Protein AF-A0A956XZQ4-F1 (afdb_monomer)

Mean predicted aligned error: 12.87 Å

Radius of gyration: 23.13 Å; Cα contacts (8 Å, |Δi|>4): 26; chains: 1; bounding box: 50×36×65 Å

Nearest PDB structures (foldseek):
  4afl-assembly2_F  TM=7.446E-01  e=2.297E+00  Homo sapiens
  2crb-assembly1_A  TM=7.099E-01  e=5.474E+00  Mus musculus
  4h63-assembly1_H  TM=5.328E-01  e=5.852E+00  Schizosaccharomyces pombe 972h-

pLDDT: mean 78.86, std 14.76, range [37.75, 95.38]

Foldseek 3Di:
DVVVVVVVVVVVVVVVVVVVVVVVVVLVVQVVVLVVLLVVLVVVLVVDPDPVSNVVSVVSNVVSVVSVVVSVVVVVVVVVVVPDDPDDDDDDPVVVVVVVCVVVVPDPPPPDDDDDDPPPPPPDD

Secondary structure (DSSP, 8-state):
-HHHHHHHHHHHHHHHHHHHHHHHHHHHHHHHHHHHHHHHHHHHHHH---HHHHHHHHHHHHHHHHHHHHHHHHHHHHHHHTT---------HHHHHHHHHHHHHT-GGGTT-------------

Solvent-accessible surface area (backbone atoms only — not comparable to full-atom values): 7564 Å² total; per-residue (Å²): 111,72,65,62,54,51,51,55,49,50,54,51,50,52,50,51,50,53,49,51,52,54,48,51,53,50,48,54,52,65,51,48,51,46,52,53,52,42,53,52,40,51,56,52,45,76,72,47,84,49,70,66,61,41,47,54,42,52,50,52,44,51,56,41,51,50,52,50,52,51,55,54,49,52,51,50,52,57,66,50,58,81,72,59,83,84,80,89,70,94,74,59,69,67,63,55,52,53,52,49,51,57,63,51,71,77,39,88,87,50,91,84,71,88,83,83,78,90,75,85,70,80,88,75,131

Sequence (125 aa):
MAMIRAQAFEEAQEEASLEKVRFLQRLDHELKNPLAAMQIALANLEEAQDADKRSEIRSSMRSQLLRMSYLLGDLRKLASLGKGEIERVPVTVTDLLDDLELIFRDSDAFQQRRYVSDFDLDSSL

Structure (mmCIF, N/CA/C/O backbone):
data_AF-A0A956XZQ4-F1
#
_entry.id   AF-A0A956XZQ4-F1
#
loop_
_atom_site.group_PDB
_atom_site.id
_atom_site.type_symbol
_atom_site.label_atom_id
_atom_site.label_alt_id
_atom_site.label_comp_id
_atom_site.label_asym_id
_atom_site.label_entity_id
_atom_site.label_seq_id
_atom_site.pdbx_PDB_ins_code
_atom_site.Cartn_x
_atom_site.Cartn_y
_atom_site.Cartn_z
_atom_site.occupancy
_atom_site.B_iso_or_equiv
_atom_site.auth_seq_id
_atom_site.auth_comp_id
_atom_site.auth_asym_id
_atom_site.auth_atom_id
_atom_site.pdbx_PDB_model_num
ATOM 1 N N . MET A 1 1 ? -15.892 -1.015 39.681 1.00 61.47 1 MET A N 1
ATOM 2 C CA . MET A 1 1 ? -16.159 -1.437 38.285 1.00 61.47 1 MET A CA 1
ATOM 3 C C . MET A 1 1 ? -16.089 -0.277 37.288 1.00 61.47 1 MET A C 1
ATOM 5 O O . MET A 1 1 ? -15.329 -0.401 36.344 1.00 61.47 1 MET A O 1
ATOM 9 N N . ALA A 1 2 ? -16.777 0.858 37.490 1.00 67.88 2 ALA A N 1
ATOM 10 C CA . ALA A 1 2 ? -16.734 1.993 36.546 1.00 67.88 2 ALA A CA 1
ATOM 11 C C . ALA A 1 2 ? -15.322 2.580 36.302 1.00 67.88 2 ALA A C 1
ATOM 13 O O . ALA A 1 2 ? -14.965 2.849 35.163 1.00 67.88 2 ALA A O 1
ATOM 14 N N . MET A 1 3 ? -14.501 2.700 37.352 1.00 70.94 3 MET A N 1
ATOM 15 C CA . MET A 1 3 ? -13.138 3.253 37.264 1.00 70.94 3 MET A CA 1
ATOM 16 C C . MET A 1 3 ? -12.167 2.342 36.485 1.00 70.94 3 MET A C 1
ATOM 18 O O . MET A 1 3 ? -11.416 2.830 35.655 1.00 70.94 3 MET A O 1
ATOM 22 N N . ILE A 1 4 ? -12.267 1.016 36.660 1.00 76.94 4 ILE A N 1
ATOM 23 C CA . ILE A 1 4 ? -11.486 0.022 35.891 1.00 76.94 4 ILE A CA 1
ATOM 24 C C . ILE A 1 4 ? -11.854 0.084 34.401 1.00 76.94 4 ILE A C 1
ATOM 26 O O . ILE A 1 4 ? -10.998 -0.046 33.537 1.00 76.94 4 ILE A O 1
ATOM 30 N N . ARG A 1 5 ? -13.136 0.317 34.093 1.00 73.00 5 ARG A N 1
ATOM 31 C CA . ARG A 1 5 ? -13.636 0.415 32.716 1.00 73.00 5 ARG A CA 1
ATOM 32 C C . ARG A 1 5 ? -13.198 1.709 32.021 1.00 73.00 5 ARG A C 1
ATOM 34 O O . ARG A 1 5 ? -12.931 1.677 30.828 1.00 73.00 5 ARG A O 1
ATOM 41 N N . ALA A 1 6 ? -13.128 2.817 32.761 1.00 80.25 6 ALA A N 1
ATOM 42 C CA . ALA A 1 6 ? -12.615 4.093 32.263 1.00 80.25 6 ALA A CA 1
ATOM 43 C C . ALA A 1 6 ? -11.106 4.020 31.992 1.00 80.25 6 ALA A C 1
ATOM 45 O O . ALA A 1 6 ? -10.671 4.399 30.912 1.00 80.25 6 ALA A O 1
ATOM 46 N N . GLN A 1 7 ? -10.344 3.439 32.921 1.00 83.81 7 GLN A N 1
ATOM 47 C CA . GLN A 1 7 ? -8.905 3.255 32.759 1.00 83.81 7 GLN A CA 1
ATOM 48 C C . GLN A 1 7 ? -8.574 2.322 31.583 1.00 83.81 7 GLN A C 1
ATOM 50 O O . GLN A 1 7 ? -7.762 2.674 30.738 1.00 83.81 7 GLN A O 1
ATOM 55 N N . ALA A 1 8 ? -9.272 1.188 31.449 1.00 83.56 8 ALA A N 1
ATOM 56 C CA . ALA A 1 8 ? -9.087 0.287 30.307 1.00 83.56 8 ALA A CA 1
ATOM 57 C C . ALA A 1 8 ? -9.437 0.945 28.957 1.00 83.56 8 ALA A C 1
ATOM 59 O O . ALA A 1 8 ? -8.864 0.599 27.927 1.00 83.56 8 ALA A O 1
ATOM 60 N N . PHE A 1 9 ? -10.387 1.885 28.942 1.00 83.00 9 PHE A N 1
ATOM 61 C CA . PHE A 1 9 ? -10.737 2.634 27.735 1.00 83.00 9 PHE A CA 1
ATOM 62 C C . PHE A 1 9 ? -9.678 3.685 27.380 1.00 83.00 9 PHE A C 1
ATOM 64 O O . PHE A 1 9 ? -9.364 3.860 26.206 1.00 83.00 9 PHE A O 1
ATOM 71 N N . GLU A 1 10 ? -9.123 4.363 28.383 1.00 86.94 10 GLU A N 1
ATOM 72 C CA . GLU A 1 10 ? -8.050 5.345 28.213 1.00 86.94 10 GLU A CA 1
ATOM 73 C C . GLU A 1 10 ? -6.756 4.677 27.727 1.00 86.94 10 GLU A C 1
ATOM 75 O O . GLU A 1 10 ? -6.193 5.101 26.720 1.00 86.94 10 GLU A O 1
ATOM 80 N N . GLU A 1 11 ? -6.371 3.552 28.338 1.00 88.06 11 GLU A N 1
ATOM 81 C CA . GLU A 1 11 ? -5.238 2.725 27.901 1.00 88.06 11 GLU A CA 1
ATOM 82 C C . GLU A 1 11 ? -5.418 2.241 26.449 1.00 88.06 11 GLU A C 1
ATOM 84 O O . GLU A 1 11 ? -4.504 2.360 25.632 1.00 88.06 11 GLU A O 1
ATOM 89 N N . ALA A 1 12 ? -6.620 1.777 26.082 1.00 82.69 12 ALA A N 1
ATOM 90 C CA . ALA A 1 12 ? -6.922 1.366 24.709 1.00 82.69 12 ALA A CA 1
ATOM 91 C C . ALA A 1 12 ? -6.864 2.535 23.706 1.00 82.69 12 ALA A C 1
ATOM 93 O O . ALA A 1 12 ? -6.442 2.351 22.561 1.00 82.69 12 ALA A O 1
ATOM 94 N N . GLN A 1 13 ? -7.274 3.744 24.107 1.00 83.88 13 GLN A N 1
ATOM 95 C CA . GLN A 1 13 ? -7.152 4.929 23.254 1.00 83.88 13 GLN A CA 1
ATOM 96 C C . GLN A 1 13 ? -5.697 5.358 23.060 1.00 83.88 13 GLN A C 1
ATOM 98 O O . GLN A 1 13 ? -5.309 5.703 21.939 1.00 83.88 13 GLN A O 1
ATOM 103 N N . GLU A 1 14 ? -4.892 5.338 24.121 1.00 87.25 14 GLU A N 1
ATOM 104 C CA . GLU A 1 14 ? -3.464 5.637 24.028 1.00 87.25 14 GLU A CA 1
ATOM 105 C C . GLU A 1 14 ? -2.751 4.630 23.124 1.00 87.25 14 GLU A C 1
ATOM 107 O O . GLU A 1 14 ? -2.004 5.030 22.225 1.00 87.25 14 GLU A O 1
ATOM 112 N N . GLU A 1 15 ? -3.041 3.338 23.281 1.00 87.06 15 GLU A N 1
ATOM 113 C CA . GLU A 1 15 ? -2.475 2.287 22.439 1.00 87.06 15 GLU A CA 1
ATOM 114 C C . GLU A 1 15 ? -2.853 2.473 20.961 1.00 87.06 15 GLU A C 1
ATOM 116 O O . GLU A 1 15 ? -1.973 2.459 20.092 1.00 87.06 15 GLU A O 1
ATOM 121 N N . ALA A 1 16 ? -4.127 2.757 20.669 1.00 81.38 16 ALA A N 1
ATOM 122 C CA . ALA A 1 16 ? -4.597 3.036 19.312 1.00 81.38 16 ALA A CA 1
ATOM 123 C C . ALA A 1 16 ? -3.936 4.289 18.705 1.00 81.38 16 ALA A C 1
ATOM 125 O O . ALA A 1 16 ? -3.594 4.320 17.518 1.00 81.38 16 ALA A O 1
ATOM 126 N N . SER A 1 17 ? -3.714 5.332 19.510 1.00 80.88 17 SER A N 1
ATOM 127 C CA . SER A 1 17 ? -3.015 6.547 19.078 1.00 80.88 17 SER A CA 1
ATOM 128 C C . SER A 1 17 ? -1.549 6.262 18.735 1.00 80.88 17 SER A C 1
ATOM 130 O O . SER A 1 17 ? -1.058 6.659 17.672 1.00 80.88 17 SER A O 1
ATOM 132 N N . LEU A 1 18 ? -0.855 5.499 19.584 1.00 86.50 18 LEU A N 1
ATOM 133 C CA . LEU A 1 18 ? 0.525 5.072 19.347 1.00 86.50 18 LEU A CA 1
ATOM 134 C C . LEU A 1 18 ? 0.641 4.172 18.115 1.00 86.50 18 LEU A C 1
ATOM 136 O O . LEU A 1 18 ? 1.596 4.288 17.340 1.00 86.50 18 LEU A O 1
ATOM 140 N N . GLU A 1 19 ? -0.313 3.268 17.905 1.00 83.31 19 GLU A N 1
ATOM 141 C CA . GLU A 1 19 ? -0.370 2.439 16.705 1.00 83.31 19 GLU A CA 1
ATOM 142 C C . GLU A 1 19 ? -0.573 3.288 15.446 1.00 83.31 19 GLU A C 1
ATOM 144 O O . GLU A 1 19 ? 0.152 3.107 14.464 1.00 83.31 19 GLU A O 1
ATOM 149 N N . LYS A 1 20 ? -1.466 4.282 15.493 1.00 81.31 20 LYS A N 1
ATOM 150 C CA . LYS A 1 20 ? -1.677 5.228 14.392 1.00 81.31 20 LYS A CA 1
ATOM 151 C C . LYS A 1 20 ? -0.403 5.998 14.046 1.00 81.31 20 LYS A C 1
ATOM 153 O O . LYS A 1 20 ? -0.065 6.108 12.868 1.00 81.31 20 LYS A O 1
ATOM 158 N N . VAL A 1 21 ? 0.326 6.508 15.039 1.00 85.19 21 VAL A N 1
ATOM 159 C CA . VAL A 1 21 ? 1.599 7.215 14.807 1.00 85.19 21 VAL A CA 1
ATOM 160 C C . VAL A 1 21 ? 2.629 6.285 14.161 1.00 85.19 21 VAL A C 1
ATOM 162 O O . VAL A 1 21 ? 3.230 6.647 13.148 1.00 85.19 21 VAL A O 1
ATOM 165 N N . ARG A 1 22 ? 2.788 5.059 14.680 1.00 87.25 22 ARG A N 1
ATOM 166 C CA . ARG A 1 22 ? 3.692 4.049 14.101 1.00 87.25 22 ARG A CA 1
ATOM 167 C C . ARG A 1 22 ? 3.291 3.661 12.679 1.00 87.25 22 ARG A C 1
ATOM 169 O O . ARG A 1 22 ? 4.151 3.443 11.826 1.00 87.25 22 ARG A O 1
ATOM 176 N N . PHE A 1 23 ? 1.994 3.562 12.403 1.00 83.94 23 PHE A N 1
ATOM 177 C CA . PHE A 1 23 ? 1.477 3.311 11.063 1.00 83.94 23 PHE A CA 1
ATOM 178 C C . PHE A 1 23 ? 1.839 4.448 10.101 1.00 83.94 23 PHE A C 1
ATOM 180 O O . PHE A 1 23 ? 2.393 4.176 9.039 1.00 83.94 23 PHE A O 1
ATOM 187 N N . LEU A 1 24 ? 1.611 5.707 10.490 1.00 84.25 24 LEU A N 1
ATOM 188 C CA . LEU A 1 24 ? 1.958 6.868 9.665 1.00 84.25 24 LEU A CA 1
ATOM 189 C C . LEU A 1 24 ? 3.460 6.940 9.373 1.00 84.25 24 LEU A C 1
ATOM 191 O O . LEU A 1 24 ? 3.839 7.198 8.237 1.00 84.25 24 LEU A O 1
ATOM 195 N N . GLN A 1 25 ? 4.316 6.647 10.354 1.00 87.88 25 GLN A N 1
ATOM 196 C CA . GLN A 1 25 ? 5.766 6.590 10.140 1.00 87.88 25 GLN A CA 1
ATOM 197 C C . GLN A 1 25 ? 6.155 5.503 9.132 1.00 87.88 25 GLN A C 1
ATOM 199 O O . GLN A 1 25 ? 6.916 5.769 8.203 1.00 87.88 25 GLN A O 1
ATOM 204 N N . ARG A 1 26 ? 5.614 4.284 9.279 1.00 87.38 26 ARG A N 1
ATOM 205 C CA . ARG A 1 26 ? 5.855 3.193 8.320 1.00 87.38 26 ARG A CA 1
ATOM 206 C C . ARG A 1 26 ? 5.387 3.575 6.924 1.00 87.38 26 ARG A C 1
ATOM 208 O O . ARG A 1 26 ? 6.135 3.389 5.975 1.00 87.38 26 ARG A O 1
ATOM 215 N N . LEU A 1 27 ? 4.201 4.160 6.807 1.00 85.88 27 LEU A N 1
ATOM 216 C CA . LEU A 1 27 ? 3.660 4.630 5.538 1.00 85.88 27 LEU A CA 1
ATOM 217 C C . LEU A 1 27 ? 4.579 5.660 4.871 1.00 85.88 27 LEU A C 1
ATOM 219 O O . LEU A 1 27 ? 4.838 5.568 3.675 1.00 85.88 27 LEU A O 1
ATOM 223 N N . ASP A 1 28 ? 5.104 6.607 5.643 1.00 86.88 28 ASP A N 1
ATOM 224 C CA . ASP A 1 28 ? 6.040 7.616 5.151 1.00 86.88 28 ASP A CA 1
ATOM 225 C C . ASP A 1 28 ? 7.284 6.970 4.522 1.00 86.88 28 ASP A C 1
ATOM 227 O O . ASP A 1 28 ? 7.725 7.356 3.436 1.00 86.88 28 ASP A O 1
ATOM 231 N N . HIS A 1 29 ? 7.835 5.947 5.180 1.00 90.12 29 HIS A N 1
ATOM 232 C CA . HIS A 1 29 ? 8.960 5.172 4.656 1.00 90.12 29 HIS A CA 1
ATOM 233 C C . HIS A 1 29 ? 8.570 4.349 3.421 1.00 90.12 29 HIS A C 1
ATOM 235 O O . HIS A 1 29 ? 9.282 4.362 2.414 1.00 90.12 29 HIS A O 1
ATOM 241 N N . GLU A 1 30 ? 7.415 3.691 3.467 1.00 88.06 30 GLU A N 1
ATOM 242 C CA . GLU A 1 30 ? 6.879 2.885 2.370 1.00 88.06 30 GLU A CA 1
ATOM 243 C C . GLU A 1 30 ? 6.535 3.712 1.126 1.00 88.06 30 GLU A C 1
ATOM 245 O O . GLU A 1 30 ? 6.546 3.157 0.033 1.00 88.06 30 GLU A O 1
ATOM 250 N N . LEU A 1 31 ? 6.268 5.019 1.254 1.00 88.56 31 LEU A N 1
ATOM 251 C CA . LEU A 1 31 ? 6.048 5.940 0.130 1.00 88.56 31 LEU A CA 1
ATOM 252 C C . LEU A 1 31 ? 7.339 6.601 -0.375 1.00 88.56 31 LEU A C 1
ATOM 254 O O . LEU A 1 31 ? 7.486 6.825 -1.578 1.00 88.56 31 LEU A O 1
ATOM 258 N N . LYS A 1 32 ? 8.308 6.887 0.503 1.00 90.81 32 LYS A N 1
ATOM 259 C CA . LYS A 1 32 ? 9.615 7.431 0.086 1.00 90.81 32 LYS A CA 1
ATOM 260 C C . LYS A 1 32 ? 10.390 6.443 -0.783 1.00 90.81 32 LYS A C 1
ATOM 262 O O . LYS A 1 32 ? 10.966 6.843 -1.792 1.00 90.81 32 LYS A O 1
ATOM 267 N N . ASN A 1 33 ? 10.352 5.158 -0.438 1.00 87.19 33 ASN A N 1
ATOM 268 C CA . ASN A 1 33 ? 11.030 4.095 -1.184 1.00 87.19 33 ASN A CA 1
ATOM 269 C C . ASN A 1 33 ? 10.623 4.025 -2.675 1.00 87.19 33 ASN A C 1
ATOM 271 O O . ASN A 1 33 ? 11.502 4.096 -3.534 1.00 87.19 33 ASN A O 1
ATOM 275 N N . PRO A 1 34 ? 9.327 3.915 -3.035 1.00 88.56 34 PRO A N 1
ATOM 276 C CA . PRO A 1 34 ? 8.884 3.938 -4.421 1.00 88.56 34 PRO A CA 1
ATOM 277 C C . PRO A 1 34 ? 9.180 5.234 -5.143 1.00 88.56 34 PRO A C 1
ATOM 279 O O . PRO A 1 34 ? 9.551 5.182 -6.312 1.00 88.56 34 PRO A O 1
ATOM 282 N N . LEU A 1 35 ? 9.076 6.371 -4.463 1.00 90.38 35 LEU A N 1
ATOM 283 C CA . LEU A 1 35 ? 9.420 7.646 -5.070 1.00 90.38 35 LEU A CA 1
ATOM 284 C C . LEU A 1 35 ? 10.905 7.699 -5.456 1.00 90.38 35 LEU A C 1
ATOM 286 O O . LEU A 1 35 ? 11.222 8.041 -6.593 1.00 90.38 35 LEU A O 1
ATOM 290 N N . ALA A 1 36 ? 11.802 7.299 -4.551 1.00 92.31 36 ALA A N 1
ATOM 291 C CA . ALA A 1 36 ? 13.239 7.243 -4.818 1.00 92.31 36 ALA A CA 1
ATOM 292 C C . ALA A 1 36 ? 13.569 6.252 -5.945 1.00 92.31 36 ALA A C 1
ATOM 294 O O . ALA A 1 36 ? 14.324 6.577 -6.860 1.00 92.31 36 ALA A O 1
ATOM 295 N N . ALA A 1 37 ? 12.946 5.068 -5.934 1.00 91.69 37 ALA A N 1
ATOM 296 C CA . ALA A 1 37 ? 13.104 4.088 -7.005 1.00 91.69 37 ALA A CA 1
ATOM 297 C C . ALA A 1 37 ? 12.646 4.641 -8.366 1.00 91.69 37 ALA A C 1
ATOM 299 O O . ALA A 1 37 ? 13.331 4.439 -9.365 1.00 91.69 37 ALA A O 1
ATOM 300 N N . MET A 1 38 ? 11.533 5.384 -8.414 1.00 92.62 38 MET A N 1
ATOM 301 C CA . MET A 1 38 ? 11.069 6.030 -9.646 1.00 92.62 38 MET A CA 1
ATOM 302 C C . MET A 1 38 ? 11.995 7.150 -10.116 1.00 92.62 38 MET A C 1
ATOM 304 O O . MET A 1 38 ? 12.208 7.275 -11.317 1.00 92.62 38 MET A O 1
ATOM 308 N N . GLN A 1 39 ? 12.559 7.942 -9.203 1.00 92.38 39 GLN A N 1
ATOM 309 C CA . GLN A 1 39 ? 13.536 8.978 -9.551 1.00 92.38 39 GLN A CA 1
ATOM 310 C C . GLN A 1 39 ? 14.792 8.367 -10.184 1.00 92.38 39 GLN A C 1
ATOM 312 O O . GLN A 1 39 ? 15.235 8.827 -11.234 1.00 92.38 39 GLN A O 1
ATOM 317 N N . ILE A 1 40 ? 15.314 7.284 -9.599 1.00 95.38 40 ILE A N 1
ATOM 318 C CA . ILE A 1 40 ? 16.459 6.542 -10.146 1.00 95.38 40 ILE A CA 1
ATOM 319 C C . ILE A 1 40 ? 16.101 5.919 -11.501 1.00 95.38 40 ILE A C 1
ATOM 321 O O . ILE A 1 40 ? 16.869 6.018 -12.454 1.00 95.38 40 ILE A O 1
ATOM 325 N N . ALA A 1 41 ? 14.925 5.295 -11.611 1.00 93.00 41 ALA A N 1
ATOM 326 C CA . ALA A 1 41 ? 14.459 4.703 -12.859 1.00 93.00 41 ALA A CA 1
ATOM 327 C C . ALA A 1 41 ? 14.308 5.752 -13.971 1.00 93.00 41 ALA A C 1
ATOM 329 O O . ALA A 1 41 ? 14.673 5.478 -15.110 1.00 93.00 41 ALA A O 1
ATOM 330 N N . LEU A 1 42 ? 13.822 6.953 -13.646 1.00 93.75 42 LEU A N 1
ATOM 331 C CA . LEU A 1 42 ? 13.693 8.046 -14.604 1.00 93.75 42 LEU A CA 1
ATOM 332 C C . LEU A 1 42 ? 15.062 8.529 -15.099 1.00 93.75 42 LEU A C 1
ATOM 334 O O . LEU A 1 42 ? 15.251 8.614 -16.308 1.00 93.75 42 LEU A O 1
ATOM 338 N N . ALA A 1 43 ? 16.027 8.745 -14.198 1.00 94.12 43 ALA A N 1
ATOM 339 C CA . ALA A 1 43 ? 17.398 9.098 -14.578 1.00 94.12 43 ALA A CA 1
ATOM 340 C C . ALA A 1 43 ? 18.026 8.026 -15.490 1.00 94.12 43 ALA A C 1
ATOM 342 O O . ALA A 1 43 ? 18.552 8.326 -16.559 1.00 94.12 43 ALA A O 1
ATOM 343 N N . ASN A 1 44 ? 17.864 6.748 -15.135 1.00 92.19 44 ASN A N 1
ATOM 344 C CA . ASN A 1 44 ? 18.342 5.635 -15.956 1.00 92.19 44 ASN A CA 1
ATOM 345 C C . ASN A 1 44 ? 17.648 5.562 -17.327 1.00 92.19 44 ASN A C 1
ATOM 347 O O . ASN A 1 44 ? 18.243 5.080 -18.291 1.00 92.19 44 ASN A O 1
ATOM 351 N N . LEU A 1 45 ? 16.383 5.988 -17.424 1.00 94.12 45 LEU A N 1
ATOM 352 C CA . LEU A 1 45 ? 15.632 5.993 -18.678 1.00 94.12 45 LEU A CA 1
ATOM 353 C C . LEU A 1 45 ? 16.158 7.055 -19.650 1.00 94.12 45 LEU A C 1
ATOM 355 O O . LEU A 1 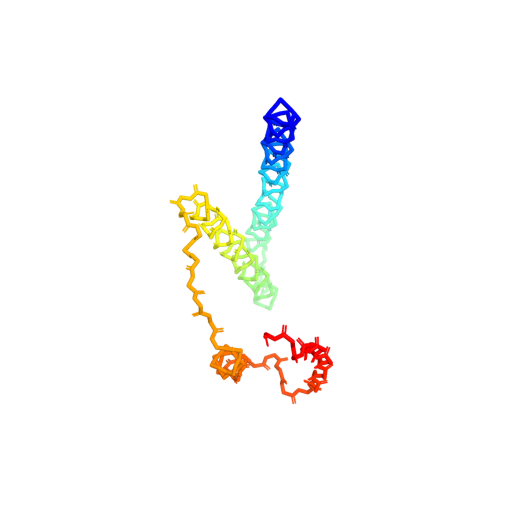45 ? 16.150 6.807 -20.854 1.00 94.12 45 LEU A O 1
ATOM 359 N N . GLU A 1 46 ? 16.592 8.208 -19.135 1.00 91.81 46 GLU A N 1
ATOM 360 C CA . GLU A 1 46 ? 17.186 9.296 -19.924 1.00 91.81 46 GLU A CA 1
ATOM 361 C C . GLU A 1 46 ? 18.550 8.900 -20.508 1.00 91.81 46 GLU A C 1
ATOM 363 O O . GLU A 1 46 ? 18.862 9.248 -21.646 1.00 91.81 46 GLU A O 1
ATOM 368 N N . GLU A 1 47 ? 19.335 8.112 -19.771 1.00 92.69 47 GLU A N 1
ATOM 369 C CA . GLU A 1 47 ? 20.648 7.628 -20.216 1.00 92.69 47 GLU A CA 1
ATOM 370 C C . GLU A 1 47 ? 20.570 6.387 -21.127 1.00 92.69 47 GLU A C 1
ATOM 372 O O . GLU A 1 47 ? 21.491 6.106 -21.902 1.00 92.69 47 GLU A O 1
ATOM 377 N N . ALA A 1 48 ? 19.479 5.619 -21.055 1.00 92.19 48 ALA A N 1
ATOM 378 C CA . ALA A 1 48 ? 19.338 4.367 -21.789 1.00 92.19 48 ALA A CA 1
ATOM 379 C C . ALA A 1 48 ? 19.142 4.585 -23.301 1.00 92.19 48 ALA A C 1
ATOM 381 O O . ALA A 1 48 ? 18.122 5.099 -23.754 1.00 92.19 48 ALA A O 1
ATOM 382 N N . GLN A 1 49 ? 20.097 4.096 -24.096 1.00 91.12 49 GLN A N 1
ATOM 383 C CA . GLN A 1 49 ? 20.031 4.109 -25.566 1.00 91.12 49 GLN A CA 1
ATOM 384 C C . GLN A 1 49 ? 19.325 2.869 -26.145 1.00 91.12 49 GLN A C 1
ATOM 386 O O . GLN A 1 49 ? 18.759 2.924 -27.234 1.00 91.12 49 GLN A O 1
ATOM 391 N N . ASP A 1 50 ? 19.334 1.757 -25.407 1.00 94.94 50 ASP A N 1
ATOM 392 C CA . ASP A 1 50 ? 18.765 0.473 -25.827 1.00 94.94 50 ASP A CA 1
ATOM 393 C C . ASP A 1 50 ? 17.245 0.410 -25.572 1.00 94.94 50 ASP A C 1
ATOM 395 O O . ASP A 1 50 ? 16.764 0.716 -24.474 1.00 94.94 50 ASP A O 1
ATOM 399 N N . ALA A 1 51 ? 16.484 -0.005 -26.587 1.00 92.00 51 ALA A N 1
ATOM 400 C CA . ALA A 1 51 ? 15.035 -0.155 -26.526 1.00 92.00 51 ALA A CA 1
ATOM 401 C C . ALA A 1 51 ? 14.573 -1.193 -25.487 1.00 92.00 51 ALA A C 1
ATOM 403 O O . ALA A 1 51 ? 13.577 -0.939 -24.797 1.00 92.00 51 ALA A O 1
ATOM 404 N N . ASP A 1 52 ? 15.297 -2.302 -25.330 1.00 93.12 52 ASP A N 1
ATOM 405 C CA . ASP A 1 52 ? 14.952 -3.375 -24.393 1.00 93.12 52 ASP A CA 1
ATOM 406 C C . ASP A 1 52 ? 15.159 -2.900 -22.954 1.00 93.12 52 ASP A C 1
ATOM 408 O O . ASP A 1 52 ? 14.236 -2.944 -22.135 1.00 93.12 52 ASP A O 1
ATOM 412 N N . LYS A 1 53 ? 16.304 -2.265 -22.675 1.00 92.69 53 LYS A N 1
ATOM 413 C CA . LYS A 1 53 ? 16.595 -1.656 -21.366 1.00 92.69 53 LYS A CA 1
ATOM 414 C C . LYS A 1 53 ? 15.579 -0.569 -20.997 1.00 92.69 53 LYS A C 1
ATOM 416 O O . LYS A 1 53 ? 15.093 -0.509 -19.868 1.00 92.69 53 LYS A O 1
ATOM 421 N N . ARG A 1 54 ? 15.180 0.276 -21.957 1.00 93.94 54 ARG A N 1
ATOM 422 C CA . ARG A 1 54 ? 14.106 1.270 -21.759 1.00 93.94 54 ARG A CA 1
ATOM 423 C C . ARG A 1 54 ? 12.741 0.629 -21.501 1.00 93.94 54 ARG A C 1
ATOM 425 O O . ARG A 1 54 ? 11.877 1.258 -20.882 1.00 93.94 54 ARG A O 1
ATOM 432 N N . SER A 1 55 ? 12.486 -0.561 -22.041 1.00 93.38 55 SER A N 1
ATOM 433 C CA . SER A 1 55 ? 11.258 -1.322 -21.791 1.00 93.38 55 SER A CA 1
ATOM 434 C C . SER A 1 55 ? 11.235 -1.870 -20.364 1.00 93.38 55 SER A C 1
ATOM 436 O O . SER A 1 55 ? 10.261 -1.648 -19.642 1.00 93.38 55 SER A O 1
ATOM 438 N N . GLU A 1 56 ? 12.336 -2.479 -19.917 1.00 93.62 56 GLU A N 1
ATOM 439 C CA . GLU A 1 56 ? 12.501 -2.985 -18.549 1.00 93.62 56 GLU A CA 1
ATOM 440 C C . GLU A 1 56 ? 12.343 -1.878 -17.502 1.00 93.62 56 GLU A C 1
ATOM 442 O O . GLU A 1 56 ? 11.563 -2.020 -16.558 1.00 93.62 56 GLU A O 1
ATOM 447 N N . ILE A 1 57 ? 13.004 -0.733 -17.709 1.00 93.56 57 ILE A N 1
ATOM 448 C CA . ILE A 1 57 ? 12.900 0.427 -16.814 1.00 93.56 57 ILE A CA 1
ATOM 449 C C . ILE A 1 57 ? 11.446 0.913 -16.723 1.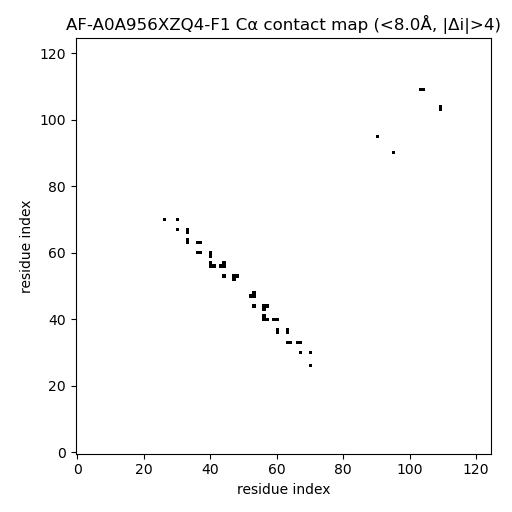00 93.56 57 ILE A C 1
ATOM 451 O O . ILE A 1 57 ? 10.919 1.092 -15.624 1.00 93.56 57 ILE A O 1
ATOM 455 N N . ARG A 1 58 ? 10.747 1.057 -17.859 1.00 93.44 58 ARG A N 1
ATOM 456 C CA . ARG A 1 58 ? 9.319 1.431 -17.866 1.00 93.44 58 ARG A CA 1
ATOM 457 C C . ARG A 1 58 ? 8.438 0.397 -17.169 1.00 93.44 58 ARG A C 1
ATOM 459 O O . ARG A 1 58 ? 7.476 0.784 -16.508 1.00 93.44 58 ARG A O 1
ATOM 466 N N . SER A 1 59 ? 8.734 -0.893 -17.315 1.00 91.62 59 SER A N 1
ATOM 467 C CA . SER A 1 59 ? 8.017 -1.963 -16.613 1.00 91.62 59 SER A CA 1
ATOM 468 C C . SER A 1 59 ? 8.184 -1.832 -15.096 1.00 91.62 59 SER A C 1
ATOM 470 O O . SER A 1 59 ? 7.195 -1.804 -14.364 1.00 91.62 59 SER A O 1
ATOM 472 N N . SER A 1 60 ? 9.418 -1.621 -14.628 1.00 89.19 60 SER A N 1
ATOM 473 C CA . SER A 1 60 ? 9.718 -1.376 -13.213 1.00 89.19 60 SER A CA 1
ATOM 474 C C . SER A 1 60 ? 8.977 -0.147 -12.665 1.00 89.19 60 SER A C 1
ATOM 476 O O . SER A 1 60 ? 8.327 -0.231 -11.622 1.00 89.19 60 SER A O 1
ATOM 478 N N . MET A 1 61 ? 8.972 0.968 -13.407 1.00 92.31 61 MET A N 1
ATOM 479 C CA . MET A 1 61 ? 8.224 2.176 -13.031 1.00 92.31 61 MET A CA 1
ATOM 480 C C . MET A 1 61 ? 6.717 1.916 -12.909 1.00 92.31 61 MET A C 1
ATOM 482 O O . MET A 1 61 ? 6.092 2.375 -11.954 1.00 92.31 61 MET A O 1
ATOM 486 N N . ARG A 1 62 ? 6.119 1.156 -13.839 1.00 90.19 62 ARG A N 1
ATOM 487 C CA . ARG A 1 62 ? 4.693 0.784 -13.775 1.00 90.19 62 ARG A CA 1
ATOM 488 C C . ARG A 1 62 ? 4.375 -0.043 -12.533 1.00 90.19 62 ARG A C 1
ATOM 490 O O . ARG A 1 62 ? 3.396 0.255 -11.853 1.00 90.19 62 ARG A O 1
ATOM 497 N N . SER A 1 63 ? 5.208 -1.030 -12.211 1.00 87.56 63 SER A N 1
ATOM 498 C CA . SER A 1 63 ? 5.052 -1.830 -10.991 1.00 87.56 63 SER A CA 1
ATOM 499 C C . SER A 1 63 ? 5.124 -0.962 -9.733 1.00 87.56 63 SER A C 1
ATOM 501 O O . SER A 1 63 ? 4.326 -1.137 -8.810 1.00 87.56 63 SER A O 1
ATOM 503 N N . GLN A 1 64 ? 6.023 0.027 -9.713 1.00 91.12 64 GLN A N 1
ATOM 504 C CA . GLN A 1 64 ? 6.157 0.932 -8.575 1.00 91.12 64 GLN A CA 1
ATOM 505 C C . GLN A 1 64 ? 4.956 1.875 -8.421 1.00 91.12 64 GLN A C 1
ATOM 507 O O . GLN A 1 64 ? 4.467 2.062 -7.306 1.00 91.12 64 GLN A O 1
ATOM 512 N N . LEU A 1 65 ? 4.425 2.402 -9.529 1.00 89.12 65 LEU A N 1
ATOM 513 C CA . LEU A 1 65 ? 3.186 3.189 -9.541 1.00 89.12 65 LEU A CA 1
ATOM 514 C C . LEU A 1 65 ? 1.989 2.378 -9.037 1.00 89.12 65 LEU A C 1
ATOM 516 O O . LEU A 1 65 ? 1.196 2.882 -8.242 1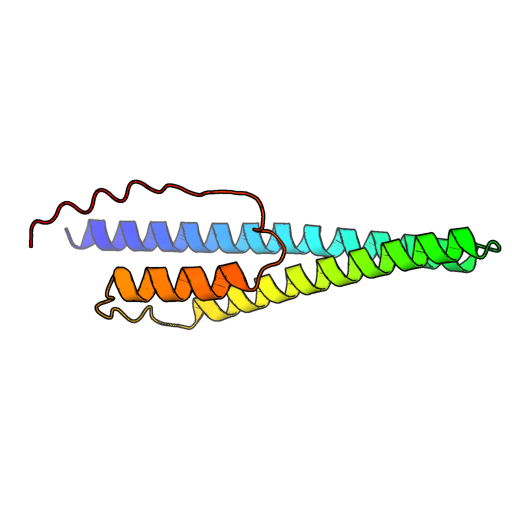.00 89.12 65 LEU A O 1
ATOM 520 N N . LEU A 1 66 ? 1.876 1.116 -9.456 1.00 87.88 66 LEU A N 1
ATOM 521 C CA . LEU A 1 66 ? 0.808 0.232 -9.002 1.00 87.88 66 LEU A CA 1
ATOM 522 C C . LEU A 1 66 ? 0.896 -0.015 -7.488 1.00 87.88 66 LEU A C 1
ATOM 524 O O . LEU A 1 66 ? -0.103 0.123 -6.784 1.00 87.88 66 LEU A O 1
ATOM 528 N N . ARG A 1 67 ? 2.098 -0.286 -6.959 1.00 86.94 67 ARG A N 1
ATOM 529 C CA . ARG A 1 67 ? 2.319 -0.410 -5.508 1.00 86.94 67 ARG A CA 1
ATOM 530 C C . ARG A 1 67 ? 1.912 0.858 -4.755 1.00 86.94 67 ARG A C 1
ATOM 532 O O . ARG A 1 67 ? 1.241 0.763 -3.731 1.00 86.94 67 ARG A O 1
ATOM 539 N N . MET A 1 68 ? 2.282 2.039 -5.257 1.00 89.69 68 MET A N 1
ATOM 540 C CA . MET A 1 68 ? 1.863 3.310 -4.654 1.00 89.69 68 MET A CA 1
ATOM 541 C C . MET A 1 68 ? 0.339 3.475 -4.666 1.00 89.69 68 MET A C 1
ATOM 543 O O . MET A 1 68 ? -0.229 3.939 -3.680 1.00 89.69 68 MET A O 1
ATOM 547 N N . SER A 1 69 ? -0.331 3.072 -5.750 1.00 84.88 69 SER A N 1
ATOM 548 C CA . SER A 1 69 ? -1.792 3.118 -5.847 1.00 84.88 69 SER A CA 1
ATOM 549 C C . SER A 1 69 ? -2.466 2.246 -4.786 1.00 84.88 69 SER A C 1
ATOM 551 O O . SER A 1 69 ? -3.410 2.715 -4.150 1.00 84.88 69 SER A O 1
ATOM 553 N N . TYR A 1 70 ? -1.952 1.036 -4.537 1.00 85.94 70 TYR A N 1
ATOM 554 C CA . TYR A 1 70 ? -2.452 0.170 -3.466 1.00 85.94 70 TYR A CA 1
ATOM 555 C C . TYR A 1 70 ? -2.242 0.783 -2.077 1.00 85.94 70 TYR A C 1
ATOM 557 O O . TYR A 1 70 ? -3.205 0.899 -1.323 1.00 85.94 70 TYR A O 1
ATOM 565 N N . LEU A 1 71 ? -1.034 1.275 -1.773 1.00 86.75 71 LEU A N 1
ATOM 566 C CA . LEU A 1 71 ? -0.735 1.913 -0.481 1.00 86.75 71 LEU A CA 1
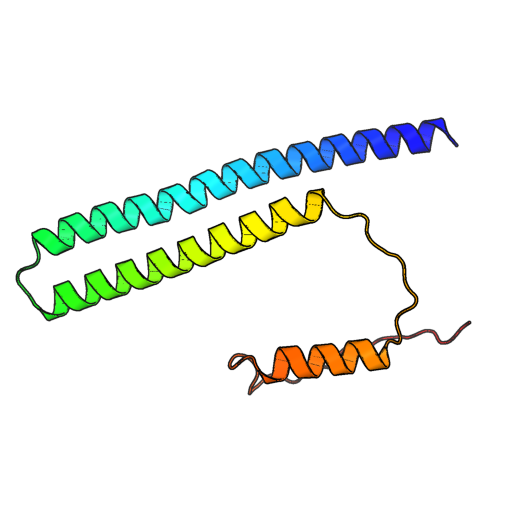ATOM 567 C C . LEU A 1 71 ? -1.637 3.126 -0.206 1.00 86.75 71 LEU A C 1
ATOM 569 O O . LEU A 1 71 ? -2.143 3.297 0.904 1.00 86.75 71 LEU A O 1
ATOM 573 N N . LEU A 1 72 ? -1.876 3.963 -1.219 1.00 84.62 72 LEU A N 1
ATOM 574 C CA . LEU A 1 72 ? -2.794 5.098 -1.108 1.00 84.62 72 LEU A CA 1
ATOM 575 C C . LEU A 1 72 ? -4.254 4.648 -0.959 1.00 84.62 72 LEU A C 1
ATOM 577 O O .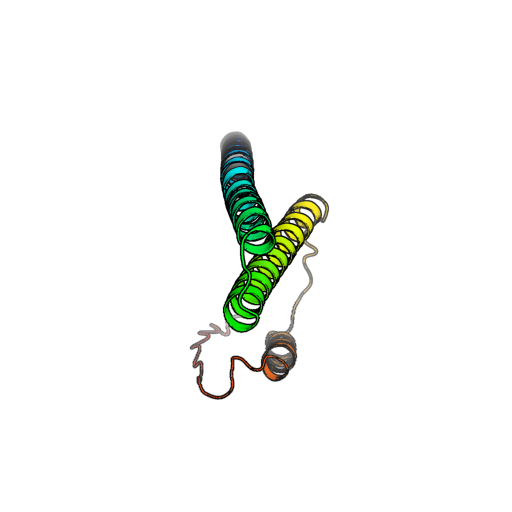 LEU A 1 72 ? -5.020 5.289 -0.238 1.00 84.62 72 LEU A O 1
ATOM 581 N N . GLY A 1 73 ? -4.649 3.559 -1.623 1.00 83.31 73 GLY A N 1
ATOM 582 C CA . GLY A 1 73 ? -5.966 2.946 -1.467 1.00 83.31 73 GLY A CA 1
ATOM 583 C C . GLY A 1 73 ? -6.206 2.457 -0.039 1.00 83.31 73 GLY A C 1
ATOM 584 O O . GLY A 1 73 ? -7.221 2.800 0.569 1.00 83.31 73 GLY A O 1
ATOM 585 N N . ASP A 1 74 ? -5.245 1.733 0.526 1.00 82.50 74 ASP A N 1
ATOM 586 C CA . ASP A 1 74 ? -5.326 1.214 1.892 1.00 82.50 74 ASP A CA 1
ATOM 587 C C . ASP A 1 74 ? -5.315 2.336 2.933 1.00 82.50 74 ASP A C 1
ATOM 589 O O . ASP A 1 74 ? -6.097 2.306 3.885 1.00 82.50 74 ASP A O 1
ATOM 593 N N . LEU A 1 75 ? -4.536 3.398 2.705 1.00 82.81 75 LEU A N 1
ATOM 594 C CA . LEU A 1 75 ? -4.590 4.600 3.535 1.00 82.81 75 LEU A CA 1
ATOM 595 C C . LEU A 1 75 ? -5.985 5.238 3.539 1.00 82.81 75 LEU A C 1
ATOM 597 O O . LEU A 1 75 ? -6.473 5.648 4.592 1.00 82.81 75 LEU A O 1
ATOM 601 N N . ARG A 1 76 ? -6.645 5.329 2.377 1.00 79.75 76 ARG A N 1
ATOM 602 C CA . ARG A 1 76 ? -8.006 5.883 2.277 1.00 79.75 76 ARG A CA 1
ATOM 603 C C . ARG A 1 76 ? -9.025 5.008 3.001 1.00 79.75 76 ARG A C 1
ATOM 605 O O . ARG A 1 76 ? -9.885 5.558 3.685 1.00 79.75 76 ARG A O 1
ATOM 612 N N . LYS A 1 77 ? -8.904 3.678 2.907 1.00 76.44 77 LYS A N 1
ATOM 613 C CA . LYS A 1 77 ? -9.736 2.739 3.680 1.00 76.44 77 LYS A CA 1
ATOM 614 C C . LYS A 1 77 ? -9.541 2.957 5.180 1.00 76.44 77 LYS A C 1
ATOM 616 O O . LYS A 1 77 ? -10.517 3.203 5.882 1.00 76.44 77 LYS A O 1
ATOM 621 N N . LEU A 1 78 ? -8.299 2.996 5.660 1.00 75.56 78 LEU A N 1
ATOM 622 C CA . LEU A 1 78 ? -7.998 3.270 7.071 1.00 75.56 78 LEU A CA 1
ATOM 623 C C . LEU A 1 78 ? -8.533 4.631 7.535 1.00 75.56 78 LEU A C 1
ATOM 625 O O . LEU A 1 78 ? -9.121 4.735 8.608 1.00 75.56 78 LEU A O 1
ATOM 629 N N . ALA A 1 79 ? -8.406 5.670 6.709 1.00 73.31 79 ALA A N 1
ATOM 630 C CA . ALA A 1 79 ? -8.952 6.991 7.011 1.00 73.31 79 ALA A 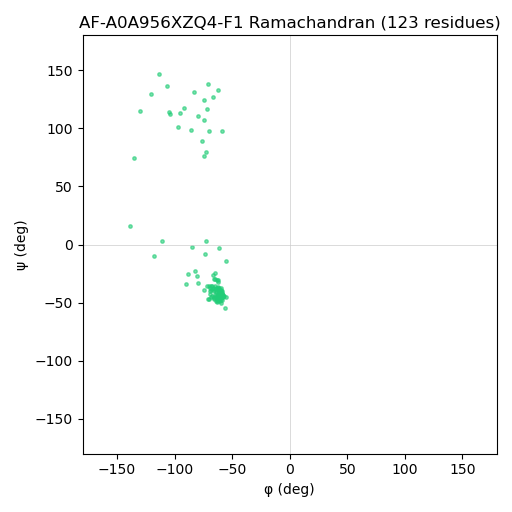CA 1
ATOM 631 C C . ALA A 1 79 ? -10.494 7.021 7.048 1.00 73.31 79 ALA A C 1
ATOM 633 O O . ALA A 1 79 ? -11.066 7.877 7.726 1.00 73.31 79 ALA A O 1
ATOM 634 N N . SER A 1 80 ? -11.165 6.113 6.330 1.00 70.50 80 SER A N 1
ATOM 635 C CA . SER A 1 80 ? -12.626 5.964 6.374 1.00 70.50 80 SER A CA 1
ATOM 636 C C . SER A 1 80 ? -13.118 5.185 7.598 1.00 70.50 80 SER A C 1
ATOM 638 O O . SER A 1 80 ? -14.156 5.541 8.151 1.00 70.50 80 SER A O 1
ATOM 640 N N . LEU A 1 81 ? -12.349 4.200 8.080 1.00 69.50 81 LEU A N 1
ATOM 641 C CA . LEU A 1 81 ? -12.713 3.372 9.238 1.00 69.50 81 LEU A CA 1
ATOM 642 C C . LEU A 1 81 ? -12.858 4.183 10.533 1.00 69.50 81 LEU A C 1
ATOM 644 O O . LEU A 1 81 ? -13.716 3.882 11.351 1.00 69.50 81 LEU A O 1
ATOM 648 N N . GLY A 1 82 ? -12.085 5.259 10.700 1.00 60.78 82 GLY A N 1
ATOM 649 C CA . GLY A 1 82 ? -12.180 6.133 11.876 1.00 60.78 82 GLY A CA 1
ATOM 650 C C . GLY A 1 82 ? -13.421 7.034 11.933 1.00 60.78 82 GLY A C 1
ATOM 651 O O . GLY A 1 82 ? -13.498 7.872 12.828 1.00 60.78 82 GLY A O 1
ATOM 652 N N . LYS A 1 83 ? -14.348 6.940 10.969 1.00 59.62 83 LYS A N 1
ATOM 653 C CA . LYS A 1 83 ? -15.519 7.832 10.865 1.00 59.62 83 LYS A CA 1
ATOM 654 C C . LYS A 1 83 ? -16.874 7.129 10.987 1.00 59.62 83 LYS A C 1
ATOM 656 O O . LYS A 1 83 ? -17.878 7.828 11.066 1.00 59.62 83 LYS A O 1
ATOM 661 N N . GLY A 1 84 ? -16.919 5.797 10.973 1.00 57.75 84 GLY A N 1
ATOM 662 C CA . GLY A 1 84 ? -18.166 5.031 11.040 1.00 57.75 84 GLY A CA 1
ATOM 663 C C . GLY A 1 84 ? -18.363 4.374 12.403 1.00 57.75 84 GLY A C 1
ATOM 664 O O . GLY A 1 84 ? -17.426 3.794 12.947 1.00 57.75 84 GLY A O 1
ATOM 665 N N . GLU A 1 85 ? -19.578 4.436 12.946 1.00 62.22 85 GLU A N 1
ATOM 666 C CA . GLU A 1 85 ? -19.988 3.508 14.002 1.00 62.22 85 GLU A CA 1
ATOM 667 C C . GLU A 1 85 ? -20.169 2.113 13.390 1.00 62.22 85 GLU A C 1
ATOM 669 O O . GLU A 1 85 ? -20.699 1.975 12.286 1.00 62.22 85 GLU A O 1
ATOM 674 N N . ILE A 1 86 ? -19.713 1.070 14.089 1.00 73.19 86 ILE A N 1
ATOM 675 C CA . ILE A 1 86 ? -19.966 -0.310 13.666 1.00 73.19 86 ILE A CA 1
ATOM 676 C C . ILE A 1 86 ? -21.429 -0.620 13.975 1.00 73.19 86 ILE A C 1
ATOM 678 O O . ILE A 1 86 ? -21.798 -0.797 15.140 1.00 73.19 86 ILE A O 1
ATOM 682 N N . GLU A 1 87 ? -22.253 -0.695 12.935 1.00 75.88 87 GLU A N 1
ATOM 683 C CA . GLU A 1 87 ? -23.640 -1.120 13.064 1.00 75.88 87 GLU A CA 1
ATOM 684 C C . GLU A 1 87 ? -23.692 -2.598 13.473 1.00 75.88 87 GLU A C 1
ATOM 686 O O . GLU A 1 87 ? -23.071 -3.462 12.849 1.00 75.88 87 GLU A O 1
ATOM 691 N N . ARG A 1 88 ? -24.415 -2.900 14.556 1.00 80.94 88 ARG A N 1
ATOM 692 C CA . ARG A 1 88 ? -24.629 -4.278 15.007 1.00 80.94 88 ARG A CA 1
ATOM 693 C C . ARG A 1 88 ? -25.965 -4.768 14.482 1.00 80.94 88 ARG A C 1
ATOM 695 O O . ARG A 1 88 ? -27.003 -4.469 15.065 1.00 80.94 88 ARG A O 1
ATOM 702 N N . VAL A 1 89 ? -25.912 -5.550 13.414 1.00 85.06 89 VAL A N 1
ATOM 703 C CA . VAL A 1 89 ? -27.073 -6.233 12.841 1.00 85.06 89 VAL A CA 1
ATOM 704 C C . VAL A 1 89 ? -26.927 -7.746 13.011 1.00 85.06 89 VAL A C 1
ATOM 706 O O . VAL A 1 89 ? -25.801 -8.250 13.000 1.00 85.06 89 VAL A O 1
ATOM 709 N N . PRO A 1 90 ? -28.027 -8.491 13.212 1.00 84.50 90 PRO A N 1
ATOM 710 C CA . PRO A 1 90 ? -27.984 -9.944 13.114 1.00 84.50 90 PRO A CA 1
ATOM 711 C C . PRO A 1 90 ? -27.591 -10.339 11.686 1.00 84.50 90 PRO A C 1
ATOM 713 O O . PRO A 1 90 ? -28.140 -9.808 10.722 1.00 84.50 90 PRO A O 1
ATOM 716 N N . VAL A 1 91 ? -26.638 -11.261 11.562 1.00 84.12 91 VAL A N 1
ATOM 717 C CA . VAL A 1 91 ? -26.139 -11.762 10.276 1.00 84.12 91 VAL A CA 1
ATOM 718 C C . VAL A 1 91 ? -26.372 -13.265 10.221 1.00 84.12 91 VAL A C 1
ATOM 720 O O . VAL A 1 91 ? -26.005 -13.984 11.153 1.00 84.12 91 VAL A O 1
ATOM 723 N N . THR A 1 92 ? -26.972 -13.748 9.136 1.00 90.19 92 THR A N 1
ATOM 724 C CA . THR A 1 92 ? -27.065 -15.182 8.855 1.00 90.19 92 THR A CA 1
ATOM 725 C C . THR A 1 92 ? -25.699 -15.679 8.393 1.00 90.19 92 THR A C 1
ATOM 727 O O . THR A 1 92 ? -25.142 -15.164 7.425 1.00 90.19 92 THR A O 1
ATOM 730 N N . VAL A 1 93 ? -25.152 -16.699 9.058 1.00 86.38 93 VAL A N 1
ATOM 731 C CA . VAL A 1 93 ? -23.834 -17.255 8.699 1.00 86.38 93 VAL A CA 1
ATOM 732 C C . VAL A 1 93 ? -23.826 -17.789 7.263 1.00 86.38 93 VAL A C 1
ATOM 734 O O . VAL A 1 93 ? -22.838 -17.616 6.563 1.00 86.38 93 VAL A O 1
ATOM 737 N N . THR A 1 94 ? -24.927 -18.392 6.810 1.00 85.31 94 THR A N 1
ATOM 738 C CA . THR A 1 94 ? -25.061 -18.909 5.440 1.00 85.31 94 THR A CA 1
ATOM 739 C C . THR A 1 94 ? -24.967 -17.795 4.398 1.00 85.31 94 THR A C 1
ATOM 741 O O . THR A 1 94 ? -24.127 -17.891 3.514 1.00 85.31 94 THR A O 1
ATOM 744 N N . ASP A 1 95 ? -25.725 -16.707 4.565 1.00 83.06 95 ASP A N 1
ATOM 745 C CA . ASP A 1 95 ? -25.705 -15.566 3.635 1.00 83.06 95 ASP A CA 1
ATOM 746 C C . ASP A 1 95 ? -24.298 -14.943 3.545 1.00 83.06 95 ASP A C 1
ATOM 748 O O . ASP A 1 95 ? -23.816 -14.613 2.464 1.00 83.06 95 ASP A O 1
ATOM 752 N N . LEU A 1 96 ? -23.588 -14.856 4.678 1.00 85.44 96 LEU A N 1
ATOM 753 C CA . LEU A 1 96 ? -22.207 -14.371 4.710 1.00 85.44 96 LEU A CA 1
ATOM 754 C C . LEU A 1 96 ? -21.242 -15.291 3.943 1.00 85.44 96 LEU A C 1
ATOM 756 O O . LEU A 1 96 ? -20.309 -14.807 3.303 1.00 85.44 96 LEU A O 1
ATOM 760 N N . LEU A 1 97 ? -21.425 -16.611 4.032 1.00 85.31 97 LEU A N 1
ATOM 761 C CA . LEU A 1 97 ? -20.595 -17.575 3.307 1.00 85.31 97 LEU A CA 1
ATOM 762 C C . LEU A 1 97 ? -20.852 -17.514 1.796 1.00 85.31 97 LEU A C 1
ATOM 764 O O . LEU A 1 97 ? -19.889 -17.599 1.032 1.00 85.31 97 LEU A O 1
ATOM 768 N N . ASP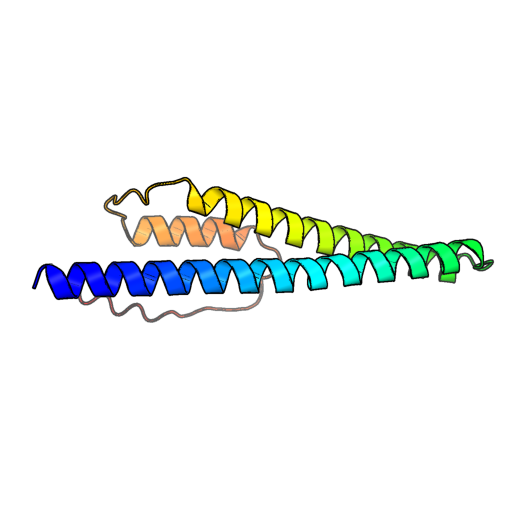 A 1 98 ? -22.100 -17.298 1.379 1.00 81.31 98 ASP A N 1
ATOM 769 C CA . ASP A 1 98 ? -22.468 -17.124 -0.031 1.00 81.31 98 ASP A CA 1
ATOM 770 C C . ASP A 1 98 ? -21.848 -15.840 -0.616 1.00 81.31 98 ASP A C 1
ATOM 772 O O . ASP A 1 98 ? -21.253 -15.863 -1.698 1.00 81.31 98 ASP A O 1
ATOM 776 N N . ASP A 1 99 ? -21.897 -14.730 0.131 1.00 81.38 99 ASP A N 1
ATOM 777 C CA . ASP A 1 99 ? -21.250 -13.467 -0.250 1.00 81.38 99 ASP A C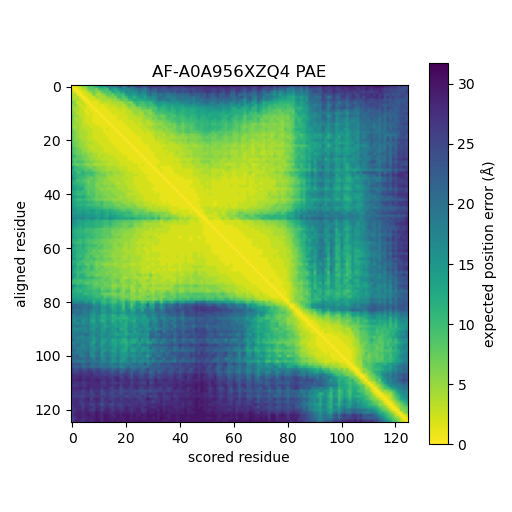A 1
ATOM 778 C C . ASP A 1 99 ? -19.727 -13.620 -0.377 1.00 81.38 99 ASP A C 1
ATOM 780 O O . ASP A 1 99 ? -19.111 -13.114 -1.322 1.00 81.38 99 ASP A O 1
ATOM 784 N N . LEU A 1 100 ? -19.100 -14.342 0.559 1.00 80.94 100 LEU A N 1
ATOM 785 C CA . LEU A 1 100 ? -17.671 -14.642 0.490 1.00 80.94 100 LEU A CA 1
ATOM 786 C C . LEU A 1 100 ? -17.354 -15.485 -0.749 1.00 80.94 100 LEU A C 1
ATOM 788 O O . LEU A 1 100 ? -16.407 -15.154 -1.464 1.00 80.94 100 LEU A O 1
ATOM 792 N N . GLU A 1 101 ? -18.135 -16.530 -1.045 1.00 78.25 101 GLU A N 1
ATOM 793 C CA . GLU A 1 101 ? -17.940 -17.331 -2.259 1.00 78.25 101 GLU A CA 1
ATOM 794 C C . GLU A 1 101 ? -17.962 -16.443 -3.509 1.00 78.25 101 GLU A C 1
ATOM 796 O O . GLU A 1 101 ? -17.064 -16.554 -4.348 1.00 78.25 101 GLU A O 1
ATOM 801 N N . LEU A 1 102 ? -18.925 -15.522 -3.609 1.00 77.69 102 LEU A N 1
ATOM 802 C CA . LEU A 1 102 ? -19.047 -14.599 -4.737 1.00 77.69 102 LEU A CA 1
ATOM 803 C C . LEU A 1 102 ? -17.805 -13.704 -4.888 1.00 77.69 102 LEU A C 1
ATOM 805 O O . LEU A 1 102 ? -17.237 -13.609 -5.976 1.00 77.69 102 LEU A O 1
ATOM 809 N N . ILE A 1 103 ? -17.3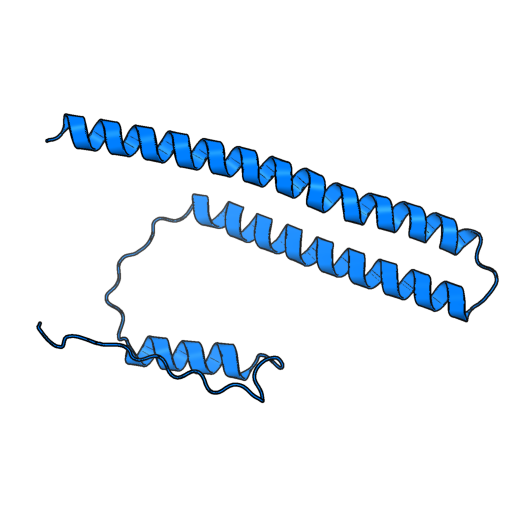51 -13.089 -3.791 1.00 75.44 103 ILE A N 1
ATOM 810 C CA . ILE A 1 103 ? -16.174 -12.204 -3.772 1.00 75.44 103 ILE A CA 1
ATOM 811 C C . ILE A 1 103 ? -14.907 -12.958 -4.191 1.00 75.44 103 ILE A C 1
ATOM 813 O O . ILE A 1 103 ? -14.071 -12.423 -4.923 1.00 75.44 103 ILE A O 1
ATOM 817 N N . PHE A 1 104 ? -14.740 -14.197 -3.728 1.00 70.19 104 PHE A N 1
ATOM 818 C CA . PHE A 1 104 ? -13.534 -14.975 -4.006 1.00 70.19 104 PHE A CA 1
ATOM 819 C C . PHE A 1 104 ? -13.536 -15.630 -5.388 1.00 70.19 104 PHE A C 1
ATOM 821 O O . PHE A 1 104 ? -12.455 -15.815 -5.957 1.00 70.19 104 PHE A O 1
ATOM 828 N N . ARG A 1 105 ? -14.710 -15.934 -5.956 1.00 66.00 105 ARG A N 1
ATOM 829 C CA . ARG A 1 105 ? -14.855 -16.540 -7.289 1.00 66.00 105 ARG A CA 1
ATOM 830 C C . ARG A 1 105 ? -14.377 -15.615 -8.417 1.00 66.00 105 ARG A C 1
ATOM 832 O O . ARG A 1 105 ? -13.846 -16.114 -9.405 1.00 66.00 105 ARG A O 1
ATOM 839 N N . ASP A 1 106 ? -14.481 -14.301 -8.227 1.00 58.38 106 ASP A N 1
ATOM 840 C CA . ASP A 1 106 ? -14.006 -13.278 -9.174 1.00 58.38 106 ASP A CA 1
ATOM 841 C C . ASP A 1 106 ? -12.514 -12.923 -9.014 1.00 58.38 106 ASP A C 1
ATOM 843 O O . ASP A 1 106 ? -11.970 -12.124 -9.780 1.00 58.38 106 ASP A O 1
ATOM 847 N N . SER A 1 107 ? -11.812 -13.515 -8.040 1.00 58.31 107 SER A N 1
ATOM 848 C CA . SER A 1 107 ? -10.370 -13.320 -7.880 1.00 58.31 107 SER A CA 1
ATOM 849 C C . SER A 1 107 ? -9.582 -14.443 -8.572 1.00 58.31 107 SER A C 1
ATOM 851 O O . SER A 1 107 ? -9.579 -15.593 -8.134 1.00 58.31 107 SER A O 1
ATOM 853 N N . ASP A 1 108 ? -8.838 -14.108 -9.632 1.00 53.03 108 ASP A N 1
ATOM 854 C CA . ASP A 1 108 ? -7.984 -15.046 -10.394 1.00 53.03 108 ASP A CA 1
ATOM 855 C C . ASP A 1 108 ? -6.951 -15.810 -9.527 1.00 53.03 108 ASP A C 1
ATOM 857 O O . ASP A 1 108 ? -6.369 -16.808 -9.952 1.00 53.03 108 ASP A O 1
ATOM 861 N N . ALA A 1 109 ? -6.721 -15.375 -8.283 1.00 53.75 109 ALA A N 1
ATOM 862 C CA . ALA A 1 109 ? -5.746 -15.944 -7.355 1.00 53.75 109 ALA A CA 1
ATOM 863 C C . ALA A 1 109 ? -6.143 -17.304 -6.734 1.00 53.75 109 ALA A C 1
ATOM 865 O O . ALA A 1 109 ? -5.318 -17.911 -6.048 1.00 53.75 109 ALA A O 1
ATOM 866 N N . PHE A 1 110 ? -7.373 -17.793 -6.940 1.00 56.44 110 PHE A N 1
ATOM 867 C CA . PHE A 1 110 ? -7.940 -18.884 -6.131 1.00 56.44 110 PHE A CA 1
ATOM 868 C C . PHE A 1 110 ? -8.145 -20.239 -6.824 1.00 56.44 110 PHE A C 1
ATOM 870 O O . PHE A 1 110 ? -8.584 -21.181 -6.163 1.00 56.44 110 PHE A O 1
ATOM 877 N N . GLN A 1 111 ? -7.762 -20.420 -8.095 1.00 52.75 111 GLN A N 1
ATOM 878 C CA . GLN A 1 111 ? -8.070 -21.661 -8.836 1.00 52.75 111 GLN A CA 1
ATOM 879 C C . GLN A 1 111 ? -7.473 -22.975 -8.267 1.00 52.75 111 GLN A C 1
ATOM 881 O O . GLN A 1 111 ? -7.772 -24.041 -8.799 1.00 52.75 111 GLN A O 1
ATOM 886 N N . GLN A 1 112 ? -6.664 -22.972 -7.195 1.00 50.97 112 GLN A N 1
ATOM 887 C CA . GLN A 1 112 ? -5.978 -24.190 -6.721 1.00 50.97 112 GLN A CA 1
ATOM 888 C C . GLN A 1 112 ? -5.904 -24.435 -5.201 1.00 50.97 112 GLN A C 1
ATOM 890 O O . GLN A 1 112 ? -5.123 -25.289 -4.775 1.00 50.97 112 GLN A O 1
ATOM 895 N N . ARG A 1 113 ? -6.696 -23.773 -4.344 1.00 56.44 113 ARG A N 1
ATOM 896 C CA . ARG A 1 113 ? -6.650 -24.053 -2.890 1.00 56.44 113 ARG A CA 1
ATOM 897 C C . ARG A 1 113 ? -8.026 -24.295 -2.276 1.00 56.44 113 ARG A C 1
ATOM 899 O O . ARG A 1 113 ? -8.845 -23.391 -2.189 1.00 56.44 113 ARG A O 1
ATOM 906 N N . ARG A 1 114 ? -8.245 -25.530 -1.803 1.00 53.09 114 ARG A N 1
ATOM 907 C CA . ARG A 1 114 ? -9.402 -25.916 -0.984 1.00 53.09 114 ARG A CA 1
ATOM 908 C C . ARG A 1 114 ? -9.157 -25.481 0.459 1.00 53.09 114 ARG A C 1
ATOM 910 O O . ARG A 1 114 ? -8.305 -26.063 1.128 1.00 53.09 114 ARG A O 1
ATOM 917 N N . TYR A 1 115 ? -9.909 -24.494 0.929 1.00 55.81 115 TYR A N 1
ATOM 918 C CA . TYR A 1 115 ? -9.921 -24.098 2.333 1.00 55.81 115 TYR A CA 1
ATOM 919 C C . TYR A 1 115 ? -11.031 -24.864 3.049 1.00 55.81 115 TYR A C 1
ATOM 921 O O . TYR A 1 115 ? -12.197 -24.767 2.682 1.00 55.81 115 TYR A O 1
ATOM 929 N N . VAL A 1 116 ? -10.644 -25.680 4.027 1.00 55.19 116 VAL A N 1
ATOM 930 C CA . VAL A 1 116 ? -11.568 -26.316 4.967 1.00 55.19 116 VAL A CA 1
ATOM 931 C C . VAL A 1 116 ? -11.421 -25.545 6.267 1.00 55.19 116 VAL A C 1
ATOM 933 O O . VAL A 1 116 ? -10.347 -25.556 6.866 1.00 55.19 116 VAL A O 1
ATOM 936 N N . SER A 1 117 ? -12.466 -24.830 6.659 1.00 53.75 117 SER A N 1
ATOM 937 C CA . SER A 1 117 ? -12.581 -24.237 7.986 1.00 53.75 117 SER A CA 1
ATOM 938 C C . SER A 1 117 ? -13.564 -25.078 8.787 1.00 53.75 117 SER A C 1
ATOM 940 O O . SER A 1 117 ? -14.746 -25.112 8.444 1.00 53.75 117 SER A O 1
ATOM 942 N N . ASP A 1 118 ? -13.084 -25.741 9.838 1.00 43.28 118 ASP A N 1
ATOM 943 C CA . ASP A 1 118 ? -13.963 -26.258 10.885 1.00 43.28 118 ASP A CA 1
ATOM 944 C C . ASP A 1 118 ? -14.506 -25.053 11.654 1.00 43.28 118 ASP A C 1
ATOM 946 O O . ASP A 1 118 ? -13.825 -24.466 12.497 1.00 43.28 118 ASP A O 1
ATOM 950 N N . PHE A 1 119 ? -15.717 -24.630 11.301 1.00 49.66 119 PHE A N 1
ATOM 951 C CA . PHE A 1 119 ? -16.495 -23.745 12.152 1.00 49.66 119 PHE A CA 1
ATOM 952 C C . PHE A 1 119 ? -17.249 -24.622 13.141 1.00 49.66 119 PHE A C 1
ATOM 954 O O . PHE A 1 119 ? -18.291 -25.187 12.813 1.00 49.66 119 PHE A O 1
ATOM 961 N N . ASP A 1 120 ? -16.700 -24.733 14.348 1.00 45.41 120 ASP A N 1
ATOM 962 C CA . ASP A 1 120 ? -17.397 -25.319 15.488 1.00 45.41 120 ASP A CA 1
ATOM 963 C C . ASP A 1 120 ? -18.459 -24.307 15.949 1.00 45.41 120 ASP A C 1
ATOM 965 O O . ASP A 1 120 ? -18.246 -23.467 16.826 1.00 45.41 120 ASP A O 1
ATOM 969 N N . LEU A 1 121 ? -19.586 -24.288 15.234 1.00 48.94 121 LEU A N 1
ATOM 970 C CA . LEU A 1 121 ? -20.778 -23.573 15.659 1.00 48.94 121 LEU A CA 1
ATOM 971 C C . LEU A 1 121 ? -21.414 -24.425 16.750 1.00 48.94 121 LEU A C 1
ATOM 973 O O . LEU A 1 121 ? -22.237 -25.290 16.456 1.00 48.94 121 LEU A O 1
ATOM 977 N N . ASP A 1 122 ? -21.006 -24.195 17.998 1.00 42.00 122 ASP A N 1
ATOM 978 C CA . ASP A 1 122 ? -21.724 -24.719 19.155 1.00 42.00 122 ASP A CA 1
ATOM 979 C C . ASP A 1 122 ? -23.158 -24.176 19.088 1.00 42.00 122 ASP A C 1
ATOM 981 O O . ASP A 1 122 ? -23.450 -23.010 19.374 1.00 42.00 122 ASP A O 1
ATOM 985 N N . SER A 1 123 ? -24.042 -25.019 18.564 1.00 48.28 123 SER A N 1
ATOM 986 C CA . SER A 1 123 ? -25.456 -24.763 18.372 1.00 48.28 123 SER A CA 1
ATOM 987 C C . SER A 1 123 ? -26.145 -24.842 19.728 1.00 48.28 123 SER A C 1
ATOM 989 O O . SER A 1 123 ? -26.796 -25.833 20.049 1.00 48.28 123 SER A O 1
ATOM 991 N N . SER A 1 124 ? -25.971 -23.791 20.520 1.00 39.94 124 SER A N 1
ATOM 992 C CA . SER A 1 124 ? -26.642 -23.602 21.801 1.00 39.94 124 SER A CA 1
ATOM 993 C C . SER A 1 124 ? -27.145 -22.155 21.889 1.00 39.94 124 SER A C 1
ATOM 995 O O . SER A 1 124 ? -26.550 -21.317 22.567 1.00 39.94 124 SER A O 1
ATOM 997 N N . LEU A 1 125 ? -28.220 -21.864 21.144 1.00 37.75 125 LEU A N 1
ATOM 998 C CA . LEU A 1 125 ? -29.159 -20.771 21.438 1.00 37.75 125 LEU A CA 1
ATOM 999 C C . LEU A 1 125 ? -30.265 -21.293 22.360 1.00 37.75 125 LEU A C 1
ATOM 1001 O O . LEU A 1 125 ? -30.748 -22.418 22.098 1.00 37.75 125 LEU A O 1
#